Protein AF-A0A3D9IWQ9-F1 (afdb_monomer)

Sequence (108 aa):
MDTDTLLIEENPIFSEQVSFGDIIKVRQEEEVYYYIETLRKSELIRHSWLLSQEISDSAELVVIKDRINDIKGRTEQVFGGLLVINISLEHESEIVDEINKLIKKFDR

Secondary structure (DSSP, 8-state):
--EEEEE--S--SS-SS--TT-EEEEEEETTEEEEEEEEE--SEEEEEEE--HHHHT-HHHHHHHHHHHHTT-EEEEETTTEEEEEEEGGGHHHHHHHHHHHHHHH--

Organism: NCBI:txid1294267

Foldseek 3Di:
DDKDKDAACDADPPDPQAGHGWIFIWDDDPNDTHTDHTPGHDQWDKDKDFADLPLLPDPLVVVLQVVCVVQVKDWDDPPSGIIMITHHPVCVVVSVVSSVVSRVVVVD

pLDDT: mean 92.92, std 6.6, range [58.66, 97.88]

Structure (mmCIF, N/CA/C/O backbone):
data_AF-A0A3D9IWQ9-F1
#
_entry.id   AF-A0A3D9IWQ9-F1
#
loop_
_atom_site.group_PDB
_atom_site.id
_atom_site.type_symbol
_atom_site.label_atom_id
_atom_site.label_alt_id
_atom_site.label_comp_id
_atom_site.label_asym_id
_atom_site.label_entity_id
_atom_site.label_seq_id
_atom_site.pdbx_PDB_ins_code
_atom_site.Cartn_x
_atom_site.Cartn_y
_atom_site.Cartn_z
_atom_site.occupancy
_atom_site.B_iso_or_equiv
_atom_site.auth_seq_id
_atom_site.auth_comp_id
_atom_site.auth_asym_id
_atom_site.auth_atom_id
_atom_site.pdbx_PDB_model_num
ATOM 1 N N . MET A 1 1 ? -25.680 1.621 21.882 1.00 59.75 1 MET A N 1
ATOM 2 C CA . MET A 1 1 ? -24.777 1.968 20.770 1.00 59.75 1 MET A CA 1
ATOM 3 C C . MET A 1 1 ? -23.584 1.071 20.938 1.00 59.75 1 MET A C 1
ATOM 5 O O . MET A 1 1 ? -22.918 1.183 21.964 1.00 59.75 1 MET A O 1
ATOM 9 N N . ASP A 1 2 ? -23.385 0.168 19.990 1.00 76.50 2 ASP A N 1
ATOM 10 C CA . ASP A 1 2 ? -22.368 -0.867 20.103 1.00 76.50 2 ASP A CA 1
ATOM 11 C C . ASP A 1 2 ? -21.108 -0.406 19.372 1.00 76.50 2 ASP A C 1
ATOM 13 O O . ASP A 1 2 ? -21.168 0.226 18.311 1.00 76.50 2 ASP A O 1
ATOM 17 N N . THR A 1 3 ? -19.961 -0.634 20.005 1.00 87.31 3 THR A N 1
ATOM 18 C CA . THR A 1 3 ? -18.658 -0.369 19.399 1.00 87.31 3 THR A CA 1
ATOM 19 C C . THR A 1 3 ? -18.090 -1.668 18.879 1.00 87.31 3 THR A C 1
ATOM 21 O O . THR A 1 3 ? -18.087 -2.653 19.616 1.00 87.31 3 THR A O 1
ATOM 24 N N . ASP A 1 4 ? -17.554 -1.636 17.668 1.00 92.88 4 ASP A N 1
ATOM 25 C CA . ASP A 1 4 ? -16.927 -2.789 17.035 1.00 92.88 4 ASP A CA 1
ATOM 26 C C . ASP A 1 4 ? -15.469 -2.486 16.667 1.00 92.88 4 ASP A C 1
ATOM 28 O O . ASP A 1 4 ? -15.026 -1.331 16.686 1.00 92.88 4 ASP A O 1
ATOM 32 N N . THR A 1 5 ? -14.711 -3.537 16.374 1.00 95.94 5 THR A N 1
ATOM 33 C CA . THR A 1 5 ? -13.318 -3.479 15.939 1.00 95.94 5 THR A CA 1
ATOM 34 C C . THR A 1 5 ? -13.205 -4.029 14.526 1.00 95.94 5 THR A C 1
ATOM 36 O O . THR A 1 5 ? -13.487 -5.200 14.293 1.00 95.94 5 THR A O 1
ATOM 39 N N .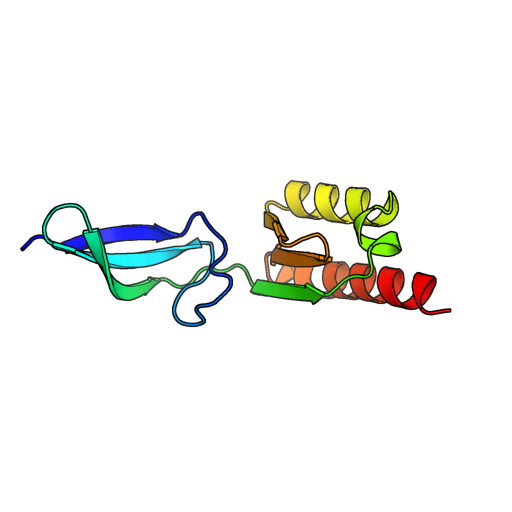 LEU A 1 6 ? -12.753 -3.195 13.590 1.00 95.81 6 LEU A N 1
ATOM 40 C CA . LEU A 1 6 ? -12.642 -3.545 12.174 1.00 95.81 6 LEU A CA 1
ATOM 41 C C . LEU A 1 6 ? -11.191 -3.467 11.694 1.00 95.81 6 LEU A C 1
ATOM 43 O O . LEU A 1 6 ? -10.418 -2.627 12.160 1.00 95.81 6 LEU A O 1
ATOM 47 N N . LEU A 1 7 ? -10.838 -4.334 10.744 1.00 95.81 7 LEU A N 1
ATOM 48 C CA . LEU A 1 7 ? -9.600 -4.254 9.968 1.00 95.81 7 LEU A CA 1
ATOM 49 C C . LEU A 1 7 ? -9.866 -3.433 8.703 1.00 95.81 7 LEU A C 1
ATOM 51 O O . LEU A 1 7 ? -10.828 -3.701 7.988 1.00 95.81 7 LEU A O 1
ATOM 55 N N . ILE A 1 8 ? -9.011 -2.458 8.406 1.00 94.81 8 ILE A N 1
ATOM 56 C CA . ILE A 1 8 ? -9.072 -1.735 7.134 1.00 94.81 8 ILE A CA 1
ATOM 57 C C . ILE A 1 8 ? -8.468 -2.603 6.027 1.00 94.81 8 ILE A C 1
ATOM 59 O O . ILE A 1 8 ? -7.256 -2.811 5.984 1.00 94.81 8 ILE A O 1
ATOM 63 N N . GLU A 1 9 ? -9.315 -3.084 5.118 1.00 92.50 9 GLU A N 1
ATOM 64 C CA . GLU A 1 9 ? -8.921 -3.937 3.983 1.00 92.50 9 GLU A CA 1
ATOM 65 C C . GLU A 1 9 ? -8.788 -3.172 2.650 1.00 92.50 9 GLU A C 1
ATOM 67 O O . GLU A 1 9 ? -8.392 -3.746 1.635 1.00 92.50 9 GLU A O 1
ATOM 72 N N . GLU A 1 10 ? -9.066 -1.867 2.647 1.00 88.62 10 GLU A N 1
ATOM 73 C CA . GLU A 1 10 ? -8.971 -0.984 1.476 1.00 88.62 10 GLU A CA 1
ATOM 74 C C . GLU A 1 10 ? -7.863 0.063 1.648 1.00 88.62 10 GLU A C 1
ATOM 76 O O . GLU A 1 10 ? -7.397 0.295 2.764 1.00 88.62 10 GLU A O 1
ATOM 81 N N . ASN A 1 11 ? -7.440 0.723 0.562 1.00 88.94 11 ASN A N 1
ATOM 82 C CA . ASN A 1 11 ? -6.571 1.898 0.654 1.00 88.94 11 ASN A CA 1
ATOM 83 C C . ASN A 1 11 ? -7.390 3.182 0.775 1.00 88.94 11 ASN A C 1
ATOM 85 O O . ASN A 1 11 ? -8.020 3.605 -0.196 1.00 88.94 11 ASN A O 1
ATOM 89 N N . PRO A 1 12 ? -7.324 3.888 1.913 1.00 87.00 12 PRO A N 1
ATOM 90 C CA . PRO A 1 12 ? -7.986 5.174 2.047 1.00 87.00 12 PRO A CA 1
ATOM 91 C C . PRO A 1 12 ? -7.310 6.199 1.126 1.00 87.00 12 PRO A C 1
ATOM 93 O O . PRO A 1 12 ? -6.167 6.611 1.339 1.00 87.00 12 PRO A O 1
ATOM 96 N N . ILE A 1 13 ? -8.011 6.616 0.069 1.00 77.31 13 ILE A N 1
ATOM 97 C CA . ILE A 1 13 ? -7.443 7.541 -0.923 1.00 77.31 13 ILE A CA 1
ATOM 98 C C . ILE A 1 13 ? -7.419 8.985 -0.406 1.00 77.31 13 ILE A C 1
ATOM 100 O O . ILE A 1 13 ? -6.471 9.713 -0.680 1.00 77.31 13 ILE A O 1
ATOM 104 N N . PHE A 1 14 ? -8.424 9.381 0.382 1.00 77.56 14 P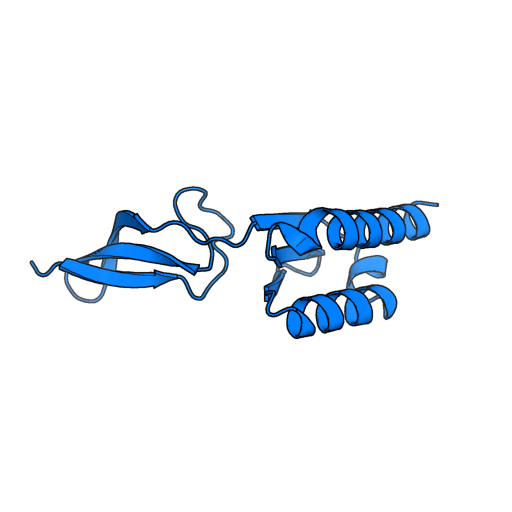HE A N 1
ATOM 105 C CA . PHE A 1 14 ? -8.630 10.770 0.821 1.00 77.56 14 PHE A CA 1
ATOM 106 C C . PHE A 1 14 ? -8.501 10.984 2.337 1.00 77.56 14 PHE A C 1
ATOM 108 O O . PHE A 1 14 ? -8.749 12.087 2.817 1.00 77.56 14 PHE A O 1
ATOM 115 N N . SER A 1 15 ? -8.153 9.945 3.101 1.00 79.06 15 SER A N 1
ATOM 116 C CA . SER A 1 15 ? -8.018 10.026 4.558 1.00 79.06 15 SER A CA 1
ATOM 117 C C . SER A 1 15 ? -6.608 9.655 4.989 1.00 79.06 15 SER A C 1
ATOM 119 O O . SER A 1 15 ? -6.082 8.626 4.576 1.00 79.06 15 SER A O 1
ATOM 121 N N . GLU A 1 16 ? -6.026 10.484 5.852 1.00 78.56 16 GLU A N 1
ATOM 122 C CA . GLU A 1 16 ? -4.745 10.217 6.519 1.00 78.56 16 GLU A CA 1
ATOM 123 C C . GLU A 1 16 ? -4.931 9.597 7.914 1.00 78.56 16 GLU A C 1
ATOM 125 O O . GLU A 1 16 ? -3.966 9.218 8.573 1.00 78.56 16 GLU A O 1
ATOM 130 N N . GLN A 1 17 ? -6.173 9.499 8.400 1.00 84.88 17 GLN A N 1
ATOM 131 C CA . GLN A 1 17 ? -6.453 9.014 9.756 1.00 84.88 17 GLN A CA 1
ATOM 132 C C . GLN A 1 17 ? -6.248 7.500 9.882 1.00 84.88 17 GLN A C 1
ATOM 134 O O . GLN A 1 17 ? -5.886 7.002 10.951 1.00 84.88 17 GLN A O 1
ATOM 139 N N . VAL A 1 18 ? -6.459 6.782 8.781 1.00 91.56 18 VAL A N 1
ATOM 140 C CA . VAL A 1 18 ? -6.440 5.324 8.697 1.00 91.56 18 VAL A CA 1
ATOM 141 C C . VAL A 1 18 ? -5.638 4.881 7.480 1.00 91.56 18 VAL A C 1
ATOM 143 O O . VAL A 1 18 ? -5.611 5.574 6.463 1.00 91.56 18 VAL A O 1
ATOM 146 N N . SER A 1 19 ? -5.012 3.717 7.592 1.00 92.19 19 SER A N 1
ATOM 147 C CA . SER A 1 19 ? -4.228 3.078 6.536 1.00 92.19 19 SER A CA 1
ATOM 148 C C . SER A 1 19 ? -4.660 1.627 6.344 1.00 92.19 19 SER A C 1
ATOM 150 O O . SER A 1 19 ? -5.246 1.017 7.238 1.00 92.19 19 SER A O 1
ATOM 152 N N . PHE A 1 20 ? -4.336 1.057 5.184 1.00 93.44 20 PHE A N 1
ATOM 153 C CA . PHE A 1 20 ? -4.518 -0.370 4.931 1.00 93.44 20 PHE A CA 1
ATOM 154 C C . PHE A 1 20 ? -3.811 -1.216 6.003 1.00 93.44 20 PHE A C 1
ATOM 156 O O . PHE A 1 20 ? -2.625 -1.022 6.284 1.00 93.44 20 PHE A O 1
ATOM 163 N N . GLY A 1 21 ? -4.538 -2.167 6.591 1.00 94.19 21 GLY A N 1
ATOM 164 C CA . GLY A 1 21 ? -4.055 -3.034 7.666 1.00 94.19 21 GLY A CA 1
ATOM 165 C C . GLY A 1 21 ? -4.198 -2.458 9.080 1.00 94.19 21 GLY A C 1
ATOM 166 O O . GLY A 1 21 ? -3.882 -3.157 10.047 1.00 94.19 21 GLY A O 1
ATOM 167 N N . ASP A 1 22 ? -4.683 -1.220 9.232 1.00 95.75 22 ASP A N 1
ATOM 168 C CA . ASP A 1 22 ? -5.005 -0.665 10.548 1.00 95.75 22 ASP A CA 1
ATOM 169 C C . ASP A 1 22 ? -6.170 -1.434 11.186 1.00 95.75 22 ASP A C 1
ATOM 171 O O . ASP A 1 22 ? -7.150 -1.783 10.524 1.00 95.75 22 ASP A O 1
ATOM 175 N N . ILE A 1 23 ? -6.092 -1.642 12.501 1.00 97.06 23 ILE A N 1
ATOM 176 C CA . ILE A 1 23 ? -7.236 -2.060 13.312 1.00 97.06 23 ILE A CA 1
ATOM 177 C C . ILE A 1 23 ? -7.844 -0.813 13.939 1.00 97.06 23 ILE A C 1
ATOM 179 O O . ILE A 1 23 ? -7.179 -0.110 14.708 1.00 97.06 23 ILE A O 1
ATOM 183 N N . ILE A 1 24 ? -9.114 -0.559 13.643 1.00 96.75 24 ILE A N 1
ATOM 184 C CA . ILE A 1 24 ? -9.838 0.629 14.086 1.00 96.75 24 ILE A CA 1
ATOM 185 C C . ILE A 1 24 ? -11.022 0.263 14.968 1.00 96.75 24 ILE A C 1
ATOM 187 O O . ILE A 1 24 ? -11.633 -0.795 14.827 1.00 96.75 24 ILE A O 1
ATOM 191 N N . LYS A 1 25 ? -11.363 1.181 15.865 1.00 97.31 25 LYS A N 1
ATOM 192 C CA . LYS A 1 25 ? -12.608 1.141 16.616 1.00 97.31 25 LYS A CA 1
ATOM 193 C C . LYS A 1 25 ? -13.644 1.986 15.899 1.00 97.31 25 LYS A C 1
ATOM 195 O O . LYS A 1 25 ? -13.380 3.141 15.553 1.00 97.31 25 LYS A O 1
ATOM 200 N N . VAL A 1 26 ? -14.833 1.427 15.737 1.00 96.00 26 VAL A N 1
ATOM 201 C CA . VAL A 1 26 ? -15.970 2.105 15.118 1.00 96.00 26 VAL A CA 1
ATOM 202 C C . VAL A 1 26 ? -17.178 2.095 16.039 1.00 96.00 26 VAL A C 1
ATOM 204 O O . VAL A 1 26 ? -17.311 1.239 16.915 1.00 96.00 26 VAL A O 1
ATOM 207 N N . ARG A 1 27 ? -18.068 3.063 15.841 1.00 96.06 27 ARG A N 1
ATOM 208 C CA . ARG A 1 27 ? -19.413 3.075 16.413 1.00 96.06 27 ARG A CA 1
ATOM 209 C C . ARG A 1 27 ? -20.411 2.841 15.295 1.00 96.06 27 ARG A C 1
ATOM 211 O O . ARG A 1 27 ? -20.368 3.559 14.300 1.00 96.06 27 ARG A O 1
ATOM 218 N N . GLN A 1 28 ? -21.315 1.889 15.478 1.00 95.25 28 GLN A N 1
ATOM 219 C CA . GLN A 1 28 ? -22.422 1.707 14.551 1.00 95.25 28 GLN A CA 1
ATOM 220 C C . GLN A 1 28 ? -23.604 2.594 14.951 1.00 95.25 28 GLN A C 1
ATOM 222 O O . GLN A 1 28 ? -24.047 2.577 16.105 1.00 95.25 28 GLN A O 1
ATOM 227 N N . GLU A 1 29 ? -24.125 3.351 13.991 1.00 95.19 29 GLU A N 1
ATOM 228 C CA . GLU A 1 29 ? -25.427 4.007 14.078 1.00 95.19 29 GLU A CA 1
ATOM 229 C C . GLU A 1 29 ? -26.241 3.596 12.853 1.00 95.19 29 GLU A C 1
ATOM 231 O O . GLU A 1 29 ? -25.828 3.834 11.720 1.00 95.19 29 GLU A O 1
ATOM 236 N N . GLU A 1 30 ? -27.375 2.934 13.091 1.00 90.69 30 GLU A N 1
ATOM 237 C CA . GLU A 1 30 ? -28.175 2.302 12.034 1.00 90.69 30 GLU A CA 1
ATOM 238 C C . GLU A 1 30 ? -27.318 1.344 11.176 1.00 90.69 30 GLU A C 1
ATOM 240 O O . GLU A 1 30 ? -26.767 0.373 11.701 1.00 90.69 30 GLU A O 1
ATOM 245 N N . GLU A 1 31 ? -27.188 1.607 9.875 1.00 92.38 31 GLU A N 1
ATOM 246 C CA . GLU A 1 31 ? -26.406 0.809 8.918 1.00 92.38 31 GLU A CA 1
ATOM 247 C C . GLU A 1 31 ? -25.030 1.429 8.602 1.00 92.38 31 GLU A C 1
ATOM 249 O O . GLU A 1 31 ? -24.344 0.991 7.680 1.00 92.38 31 GLU A O 1
ATOM 254 N N . VAL A 1 32 ? -24.609 2.453 9.355 1.00 94.00 32 VAL A N 1
ATOM 255 C CA . VAL A 1 32 ? -23.370 3.201 9.101 1.00 94.00 32 VAL A CA 1
ATOM 256 C C . VAL A 1 32 ? -22.381 3.030 10.252 1.00 94.00 32 VAL A C 1
ATOM 258 O O . VAL A 1 32 ? -22.719 3.182 11.428 1.00 94.00 32 VAL A O 1
ATOM 261 N N . TYR A 1 33 ? -21.123 2.756 9.904 1.00 93.00 33 TYR A N 1
ATOM 262 C CA . TYR A 1 33 ? -20.011 2.713 10.849 1.00 93.00 33 TYR A CA 1
ATOM 263 C C . TYR A 1 33 ? -19.242 4.034 10.844 1.00 93.00 33 TYR A C 1
ATOM 265 O O . TYR A 1 33 ? -18.744 4.484 9.813 1.00 93.00 33 TYR A O 1
ATOM 273 N N . TYR A 1 34 ? -19.101 4.631 12.022 1.00 93.69 34 TYR A N 1
ATOM 274 C CA . TYR A 1 34 ? -18.352 5.861 12.243 1.00 93.69 34 TYR A CA 1
ATOM 275 C C . TYR A 1 34 ? -17.016 5.546 12.906 1.00 93.69 34 TYR A C 1
ATOM 277 O O . TYR A 1 34 ? -16.972 4.899 13.953 1.00 93.69 34 TYR A O 1
ATOM 285 N N . TYR A 1 35 ? -15.926 6.033 12.315 1.00 94.19 35 TYR A N 1
ATOM 286 C CA . TYR A 1 35 ? -14.593 5.956 12.906 1.00 94.19 35 TYR A CA 1
ATOM 287 C C . TYR A 1 35 ? -14.554 6.647 14.279 1.00 94.19 35 TYR A C 1
ATO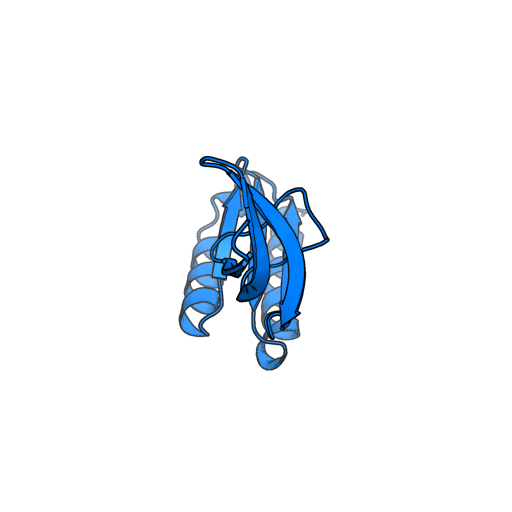M 289 O O . TYR A 1 35 ? -15.039 7.770 14.426 1.00 94.19 35 TYR A O 1
ATOM 297 N N . ILE A 1 36 ? -13.956 5.982 15.272 1.00 95.44 36 ILE A N 1
ATOM 298 C CA . ILE A 1 36 ? -13.657 6.565 16.587 1.00 95.44 36 ILE A CA 1
ATOM 299 C C . ILE A 1 36 ? -12.153 6.804 16.720 1.00 95.44 36 ILE A C 1
ATOM 301 O O . ILE A 1 36 ? -11.720 7.933 16.941 1.00 95.44 36 ILE A O 1
ATOM 305 N N . GLU A 1 37 ? -11.359 5.738 16.621 1.00 95.81 37 GLU A N 1
ATOM 306 C CA . GLU A 1 37 ? -9.910 5.782 16.825 1.00 95.81 37 GLU A CA 1
ATOM 307 C C . GLU A 1 37 ? -9.208 4.596 16.152 1.00 95.81 37 GLU A C 1
ATOM 309 O O . GLU A 1 37 ? -9.822 3.566 15.863 1.00 95.81 37 GLU A O 1
ATOM 314 N N . THR A 1 38 ? -7.899 4.724 15.937 1.00 96.44 38 THR A N 1
ATOM 315 C CA . THR A 1 38 ? -7.049 3.614 15.497 1.00 96.44 38 THR A CA 1
ATOM 316 C C . THR A 1 38 ? -6.489 2.897 16.721 1.00 96.44 38 THR A C 1
ATOM 318 O O . THR A 1 38 ? -5.730 3.487 17.484 1.00 96.44 38 THR A O 1
ATOM 321 N N . LEU A 1 39 ? -6.837 1.622 16.892 1.00 96.88 39 LEU A N 1
ATOM 322 C CA . LEU A 1 39 ? -6.363 0.790 18.000 1.00 96.88 39 LEU A CA 1
ATOM 323 C C . LEU A 1 39 ? -4.963 0.227 17.735 1.00 96.88 39 LEU A C 1
ATOM 325 O O . LEU A 1 39 ? -4.167 0.081 18.661 1.00 96.88 39 LEU A O 1
ATOM 329 N N . ARG A 1 40 ? -4.657 -0.100 16.473 1.00 96.69 40 ARG A N 1
ATOM 330 C CA . ARG A 1 40 ? -3.337 -0.587 16.054 1.00 96.69 40 ARG A CA 1
ATOM 331 C C . ARG A 1 40 ? -3.031 -0.135 14.634 1.00 96.69 40 ARG A C 1
ATOM 333 O O . ARG A 1 40 ? -3.830 -0.382 13.736 1.00 96.69 40 ARG A O 1
ATOM 340 N N . LYS A 1 41 ? -1.865 0.482 14.440 1.00 94.88 41 LYS A N 1
ATOM 341 C CA . LYS A 1 41 ? -1.362 0.833 13.110 1.00 94.88 41 LYS A CA 1
ATOM 342 C C . LYS A 1 41 ? -0.814 -0.398 12.391 1.00 94.88 41 LYS A C 1
ATOM 344 O O . LYS A 1 41 ? -0.252 -1.288 13.030 1.00 94.88 41 LYS A O 1
ATOM 349 N N . SER A 1 42 ? -1.000 -0.430 11.080 1.00 93.69 42 SER A N 1
ATOM 350 C CA . SER A 1 42 ? -0.358 -1.382 10.182 1.00 93.69 42 SER A CA 1
ATOM 351 C C . SER A 1 42 ? 1.165 -1.283 10.286 1.00 93.69 42 SER A C 1
ATOM 353 O O . SER A 1 42 ? 1.716 -0.197 10.466 1.00 93.69 42 SER A O 1
ATOM 355 N N . GLU A 1 43 ? 1.849 -2.417 10.148 1.00 93.44 43 GLU A N 1
ATOM 356 C CA . GLU A 1 43 ? 3.314 -2.465 10.016 1.00 93.44 43 GLU A CA 1
ATOM 357 C C . GLU A 1 43 ? 3.768 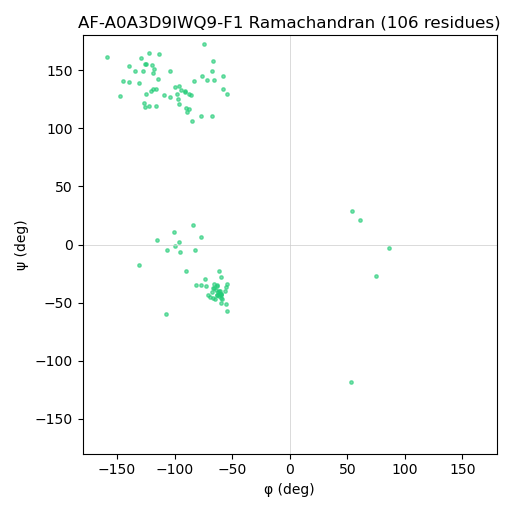-2.201 8.569 1.00 93.44 43 GLU A C 1
ATOM 359 O O . GLU A 1 43 ? 4.965 -2.116 8.292 1.00 93.44 43 GLU A O 1
ATOM 364 N N . LEU A 1 44 ? 2.815 -2.076 7.638 1.00 94.38 44 LEU A N 1
ATOM 365 C CA . LEU A 1 44 ? 3.087 -1.744 6.249 1.00 94.38 44 LEU A CA 1
ATOM 366 C C . LEU A 1 44 ? 3.226 -0.233 6.073 1.00 94.38 44 LEU A C 1
ATOM 368 O O . LEU A 1 44 ? 2.465 0.562 6.626 1.00 94.38 44 LEU A O 1
ATOM 372 N N . ILE A 1 45 ? 4.173 0.151 5.231 1.00 93.38 45 ILE A N 1
ATOM 373 C CA . ILE A 1 45 ? 4.432 1.525 4.835 1.00 93.38 45 ILE A CA 1
ATOM 374 C C . ILE A 1 45 ? 3.754 1.778 3.501 1.00 93.38 45 ILE A C 1
ATOM 376 O O . ILE A 1 45 ? 3.916 1.013 2.545 1.00 93.38 45 ILE A O 1
ATOM 380 N N . ARG A 1 46 ? 2.991 2.869 3.450 1.00 93.19 46 ARG A N 1
ATOM 381 C CA . ARG A 1 46 ? 2.268 3.299 2.262 1.00 93.19 46 ARG A CA 1
ATOM 382 C C . ARG A 1 46 ? 3.116 4.254 1.430 1.00 93.19 46 ARG A C 1
ATOM 384 O O . ARG A 1 46 ? 3.595 5.259 1.946 1.00 93.19 46 ARG A O 1
ATOM 391 N N . HIS A 1 47 ? 3.181 4.000 0.127 1.00 94.50 47 HIS A N 1
ATOM 392 C CA . HIS A 1 47 ? 3.696 4.943 -0.866 1.00 94.50 47 HIS A CA 1
ATOM 393 C C . HIS A 1 47 ? 2.675 5.178 -1.968 1.00 94.50 47 HIS A C 1
ATOM 395 O O . HIS A 1 47 ? 1.822 4.327 -2.235 1.00 94.50 47 HIS A O 1
ATOM 401 N N . SER A 1 48 ? 2.768 6.333 -2.622 1.00 93.69 48 SER A N 1
ATOM 402 C CA . SER A 1 48 ? 1.920 6.638 -3.766 1.00 93.69 48 SER A CA 1
ATOM 403 C C . SER A 1 48 ? 2.633 7.462 -4.824 1.00 93.69 48 SER A C 1
ATOM 405 O O . SER A 1 48 ? 3.337 8.415 -4.494 1.00 93.69 48 SER A O 1
ATOM 407 N N . TRP A 1 49 ? 2.365 7.146 -6.090 1.00 94.94 49 TRP A N 1
ATOM 408 C CA . TRP A 1 49 ? 2.859 7.888 -7.247 1.00 94.94 49 TRP A CA 1
ATOM 409 C C . TRP A 1 49 ? 1.716 8.195 -8.200 1.00 94.94 49 TRP A C 1
ATOM 411 O O . TRP A 1 49 ? 0.885 7.331 -8.478 1.00 94.94 49 TRP A O 1
ATOM 421 N N . LEU A 1 50 ? 1.714 9.410 -8.744 1.00 94.62 50 LEU A N 1
ATOM 422 C CA . LEU A 1 50 ? 0.937 9.718 -9.936 1.00 94.62 50 LEU A CA 1
ATOM 423 C C . LEU A 1 50 ? 1.797 9.389 -11.157 1.00 94.62 50 LEU A C 1
ATOM 425 O O . LEU A 1 50 ? 2.857 9.980 -11.350 1.00 94.62 50 LEU A O 1
ATOM 429 N N . LEU A 1 51 ? 1.349 8.424 -11.946 1.00 95.44 51 LEU A N 1
ATOM 430 C CA . LEU A 1 51 ? 2.050 7.897 -13.106 1.00 95.44 51 LEU A CA 1
ATOM 431 C C . LEU 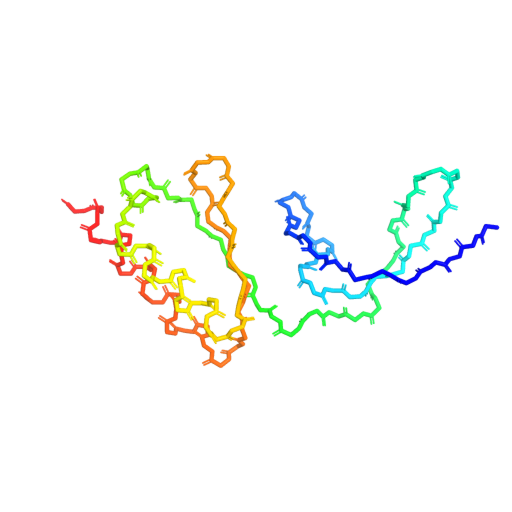A 1 51 ? 1.420 8.430 -14.395 1.00 95.44 51 LEU A C 1
ATOM 433 O O . LEU A 1 51 ? 0.213 8.681 -14.459 1.00 95.44 51 LEU A O 1
ATOM 437 N N . SER A 1 52 ? 2.244 8.587 -15.432 1.00 94.19 52 SER A N 1
ATOM 438 C CA . SER A 1 52 ? 1.741 8.780 -16.790 1.00 94.19 52 SER A CA 1
ATOM 439 C C . SER A 1 52 ? 1.045 7.506 -17.272 1.00 94.19 52 SER A C 1
ATOM 441 O O . SER A 1 52 ? 1.340 6.408 -16.797 1.00 94.19 52 SER A O 1
ATOM 443 N N . GLN A 1 53 ? 0.157 7.641 -18.258 1.00 93.12 53 GLN A N 1
ATOM 444 C CA . GLN A 1 53 ? -0.527 6.491 -18.851 1.00 93.12 53 GLN A CA 1
ATOM 445 C C . GLN A 1 53 ? 0.465 5.449 -19.399 1.00 93.12 53 GLN A C 1
ATOM 447 O O . GLN A 1 53 ? 0.286 4.253 -19.198 1.00 93.12 53 GLN A O 1
ATOM 452 N N . GLU A 1 54 ? 1.552 5.902 -20.025 1.00 94.00 54 GLU A N 1
ATOM 453 C CA . GLU A 1 54 ? 2.585 5.027 -20.591 1.00 94.00 54 GLU A CA 1
ATOM 454 C C . GLU A 1 54 ? 3.262 4.152 -19.527 1.00 94.00 54 GLU A C 1
ATOM 456 O O . GLU A 1 54 ? 3.462 2.958 -19.745 1.00 94.00 54 GLU A O 1
ATOM 461 N N . ILE A 1 55 ? 3.576 4.720 -18.357 1.00 96.12 55 ILE A N 1
ATOM 462 C CA . ILE A 1 55 ? 4.153 3.963 -17.237 1.00 96.12 55 ILE A CA 1
ATOM 463 C C . ILE A 1 55 ? 3.095 3.039 -16.627 1.00 96.12 55 ILE A C 1
ATOM 465 O O . ILE A 1 55 ? 3.380 1.876 -16.335 1.00 96.12 55 ILE A O 1
ATOM 469 N N . SER A 1 56 ? 1.878 3.549 -16.440 1.00 95.94 56 SER A N 1
ATOM 470 C CA . SER A 1 56 ? 0.735 2.819 -15.888 1.00 95.94 56 SER A CA 1
ATOM 471 C C . SER A 1 56 ? 0.406 1.536 -16.650 1.00 95.94 56 SER A C 1
ATOM 473 O O . SER A 1 56 ? 0.058 0.538 -16.016 1.00 95.94 56 SER A O 1
ATOM 475 N N . ASP A 1 57 ? 0.571 1.561 -17.971 1.00 94.00 57 ASP A N 1
ATOM 476 C CA . ASP A 1 57 ? 0.292 0.442 -18.874 1.00 94.00 57 ASP A CA 1
ATOM 477 C C . ASP A 1 57 ? 1.554 -0.390 -19.197 1.00 94.00 57 ASP A C 1
ATOM 479 O O . ASP A 1 57 ? 1.499 -1.343 -19.978 1.00 94.00 57 ASP A O 1
ATOM 483 N N . SER A 1 58 ? 2.708 -0.050 -18.607 1.00 95.56 58 SER A N 1
ATOM 484 C CA . SER A 1 58 ? 3.982 -0.716 -18.898 1.00 95.56 58 SER A CA 1
ATOM 485 C C . SER A 1 58 ? 4.061 -2.130 -18.316 1.00 95.56 58 SER A C 1
ATOM 487 O O . SER A 1 58 ? 3.647 -2.402 -17.185 1.00 95.56 58 SER A O 1
ATOM 489 N N . ALA A 1 59 ? 4.675 -3.041 -19.077 1.00 96.88 59 ALA A N 1
ATOM 490 C CA . ALA A 1 59 ? 4.945 -4.400 -18.616 1.00 96.88 59 ALA A CA 1
ATOM 491 C C . ALA A 1 59 ? 5.904 -4.406 -17.414 1.00 96.88 59 ALA A C 1
ATOM 493 O O . ALA A 1 59 ? 5.755 -5.218 -16.504 1.00 96.88 59 ALA A O 1
ATOM 494 N N . GLU A 1 60 ? 6.860 -3.475 -17.370 1.00 96.75 60 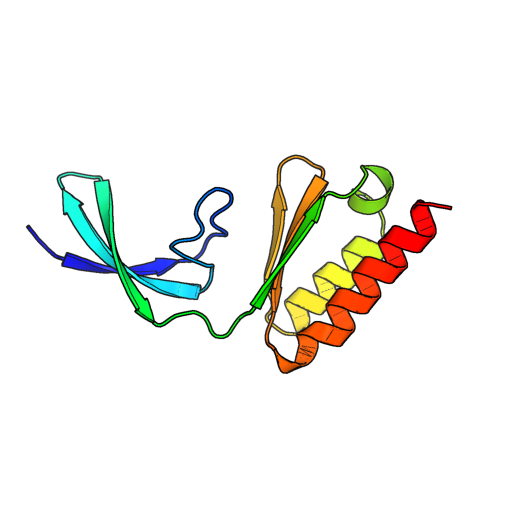GLU A N 1
ATOM 495 C CA . GLU A 1 60 ? 7.768 -3.316 -16.237 1.00 96.75 60 GLU A CA 1
ATOM 496 C C . GLU A 1 60 ? 7.029 -2.985 -14.934 1.00 96.75 60 GLU A C 1
ATOM 498 O O . GLU A 1 60 ? 7.371 -3.539 -13.889 1.00 96.75 60 GLU A O 1
ATOM 503 N N . LEU A 1 61 ? 5.989 -2.140 -14.978 1.00 96.81 61 LEU A N 1
ATOM 504 C CA . LEU A 1 61 ? 5.185 -1.858 -13.790 1.00 96.81 61 LEU A CA 1
ATOM 505 C C . LEU A 1 61 ? 4.410 -3.095 -13.317 1.00 96.81 61 LEU A C 1
ATOM 507 O O . LEU A 1 61 ? 4.288 -3.305 -12.111 1.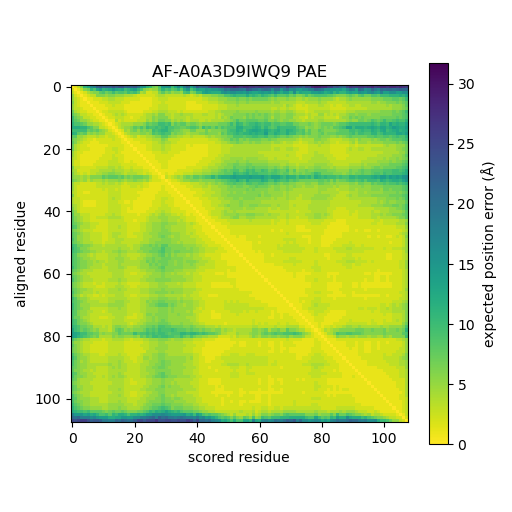00 96.81 61 LEU A O 1
ATOM 511 N N . VAL A 1 62 ? 3.898 -3.914 -14.242 1.00 97.00 62 VAL A N 1
ATOM 512 C CA . VAL A 1 62 ? 3.224 -5.180 -13.902 1.00 97.00 62 VAL A CA 1
ATOM 513 C C . VAL A 1 62 ? 4.175 -6.103 -13.139 1.00 97.00 62 VAL A C 1
ATOM 515 O O . VAL A 1 62 ? 3.821 -6.574 -12.065 1.00 97.00 62 VAL A O 1
ATOM 518 N N . VAL A 1 63 ? 5.415 -6.259 -13.614 1.00 97.88 63 VAL A N 1
ATOM 519 C CA . VAL A 1 63 ? 6.435 -7.081 -12.938 1.00 97.88 63 VAL A CA 1
ATOM 520 C C . VAL A 1 63 ? 6.734 -6.573 -11.524 1.00 97.88 63 VAL A C 1
ATOM 522 O O . VAL A 1 63 ? 6.832 -7.369 -10.591 1.00 97.88 63 VAL A O 1
ATOM 525 N N . ILE A 1 64 ? 6.846 -5.253 -11.338 1.00 97.69 64 ILE A N 1
ATOM 526 C CA . ILE A 1 64 ? 7.065 -4.673 -10.005 1.00 97.69 64 ILE A CA 1
ATOM 527 C C . ILE A 1 64 ? 5.867 -4.963 -9.088 1.00 97.69 64 ILE A C 1
ATOM 529 O O . ILE A 1 64 ? 6.065 -5.344 -7.934 1.00 97.69 64 ILE A O 1
ATOM 533 N N . LYS A 1 65 ? 4.629 -4.818 -9.582 1.00 97.56 65 LYS A N 1
ATOM 534 C CA . LYS A 1 65 ? 3.412 -5.110 -8.803 1.00 97.56 65 LYS A CA 1
ATOM 535 C C . LYS A 1 65 ? 3.318 -6.579 -8.402 1.00 97.56 65 LYS A C 1
ATOM 537 O O . LYS A 1 65 ? 3.000 -6.862 -7.249 1.00 97.56 65 LYS A O 1
ATOM 542 N N . ASP A 1 66 ? 3.625 -7.494 -9.315 1.00 97.38 66 ASP A N 1
ATOM 543 C CA . ASP A 1 66 ? 3.635 -8.932 -9.033 1.00 97.38 66 ASP A CA 1
ATOM 544 C C . ASP A 1 66 ? 4.641 -9.255 -7.927 1.00 97.38 66 ASP A C 1
ATOM 546 O O . ASP A 1 66 ? 4.290 -9.892 -6.934 1.00 97.38 66 ASP A O 1
ATOM 550 N N . ARG A 1 67 ? 5.850 -8.690 -8.014 1.00 97.00 67 ARG A N 1
ATOM 551 C CA . ARG A 1 67 ? 6.863 -8.855 -6.969 1.00 97.00 67 ARG A CA 1
ATOM 552 C C . ARG A 1 67 ? 6.416 -8.291 -5.620 1.00 97.00 67 ARG A C 1
ATOM 554 O O . ARG A 1 67 ? 6.680 -8.912 -4.596 1.00 97.00 67 ARG A O 1
ATOM 561 N N . ILE A 1 68 ? 5.734 -7.141 -5.601 1.00 97.19 68 ILE A N 1
ATOM 562 C CA . ILE A 1 68 ? 5.150 -6.578 -4.372 1.00 97.19 68 ILE A CA 1
ATOM 563 C C . ILE A 1 68 ? 4.142 -7.558 -3.757 1.00 97.19 68 ILE A C 1
ATOM 565 O O . ILE A 1 68 ? 4.151 -7.757 -2.544 1.00 97.19 68 ILE A O 1
ATOM 569 N N . ASN A 1 69 ? 3.293 -8.189 -4.569 1.00 95.19 69 ASN A N 1
ATOM 570 C CA . ASN A 1 69 ? 2.334 -9.177 -4.075 1.00 95.19 69 ASN A CA 1
ATOM 571 C C . ASN A 1 69 ? 3.037 -10.439 -3.533 1.00 95.19 69 ASN A C 1
ATOM 573 O O . ASN A 1 69 ? 2.619 -10.965 -2.500 1.00 95.19 69 ASN A O 1
ATOM 577 N N . ASP A 1 70 ? 4.129 -10.888 -4.163 1.00 96.44 70 ASP A N 1
ATOM 578 C CA . ASP A 1 70 ? 4.912 -12.053 -3.717 1.00 96.44 70 ASP A CA 1
ATOM 579 C C . ASP A 1 70 ? 5.543 -11.851 -2.329 1.00 96.44 70 ASP A C 1
ATOM 581 O O . ASP A 1 70 ? 5.583 -12.776 -1.514 1.00 96.44 70 ASP A O 1
ATOM 585 N N . ILE A 1 71 ? 5.970 -10.624 -2.015 1.00 95.25 71 ILE A N 1
ATOM 586 C CA . ILE A 1 71 ? 6.464 -10.241 -0.679 1.00 95.25 71 ILE A CA 1
ATOM 587 C C . ILE A 1 71 ? 5.333 -9.872 0.296 1.00 95.25 71 ILE A C 1
ATOM 589 O O . ILE A 1 71 ? 5.575 -9.250 1.328 1.00 95.25 71 ILE A O 1
ATOM 593 N N . LYS A 1 72 ? 4.085 -10.258 -0.011 1.00 93.19 72 LYS A N 1
ATOM 594 C CA . LYS A 1 72 ? 2.871 -9.970 0.779 1.00 93.19 72 LYS A CA 1
ATOM 595 C C . LYS A 1 72 ? 2.563 -8.480 0.948 1.00 93.19 72 LYS A C 1
ATOM 597 O O . LYS A 1 72 ? 1.835 -8.097 1.865 1.00 93.19 72 LYS A O 1
ATOM 602 N N . GLY A 1 73 ? 3.092 -7.641 0.066 1.00 93.88 73 GLY A N 1
ATOM 603 C CA . GLY A 1 73 ? 2.636 -6.272 -0.081 1.00 93.88 73 GLY A CA 1
ATOM 604 C C . GLY A 1 73 ? 1.286 -6.206 -0.792 1.00 93.88 73 GLY A C 1
ATOM 605 O O . GLY A 1 73 ? 0.753 -7.198 -1.292 1.00 93.88 73 GLY A O 1
ATOM 606 N N . ARG A 1 74 ? 0.721 -5.004 -0.841 1.00 94.81 74 ARG A N 1
ATOM 607 C CA . ARG A 1 74 ? -0.537 -4.721 -1.531 1.00 94.81 74 ARG A CA 1
ATOM 608 C C . ARG A 1 74 ? -0.327 -3.601 -2.527 1.00 94.81 74 ARG A C 1
ATOM 610 O O . ARG A 1 74 ? 0.156 -2.541 -2.144 1.00 94.81 74 ARG A O 1
ATOM 617 N N . THR A 1 75 ? -0.754 -3.803 -3.767 1.00 94.94 75 THR A N 1
ATOM 618 C CA . THR A 1 75 ? -0.786 -2.750 -4.789 1.00 94.94 75 THR A CA 1
ATOM 619 C C . THR A 1 75 ? -2.211 -2.425 -5.191 1.00 94.94 75 THR A C 1
ATOM 621 O O . THR A 1 75 ? -3.029 -3.328 -5.356 1.00 94.94 75 THR A O 1
ATOM 624 N N . GLU A 1 76 ? -2.481 -1.153 -5.432 1.00 93.56 76 GLU A N 1
ATOM 625 C CA . GLU A 1 76 ? -3.733 -0.678 -5.999 1.00 93.56 76 GLU A CA 1
ATOM 626 C C . GLU A 1 76 ? -3.447 0.433 -7.006 1.00 93.56 76 GLU A C 1
ATOM 628 O O . GLU A 1 76 ? -2.571 1.268 -6.789 1.00 93.56 76 GLU A O 1
ATOM 633 N N . GLN A 1 77 ? -4.170 0.439 -8.123 1.00 93.50 77 GLN A N 1
ATOM 634 C CA . GLN A 1 77 ? -4.116 1.532 -9.084 1.00 93.50 77 GLN A CA 1
ATOM 635 C C . GLN A 1 77 ? -5.514 2.096 -9.267 1.00 93.50 77 GLN A C 1
ATOM 637 O O . GLN A 1 77 ? -6.422 1.394 -9.711 1.00 93.50 77 GLN A O 1
ATOM 642 N N . VAL A 1 78 ? -5.669 3.373 -8.939 1.00 90.12 78 VAL A N 1
ATOM 643 C CA . VAL A 1 78 ? -6.941 4.091 -9.023 1.00 90.12 78 VAL A CA 1
ATOM 644 C C . VAL A 1 78 ? -6.822 5.272 -9.980 1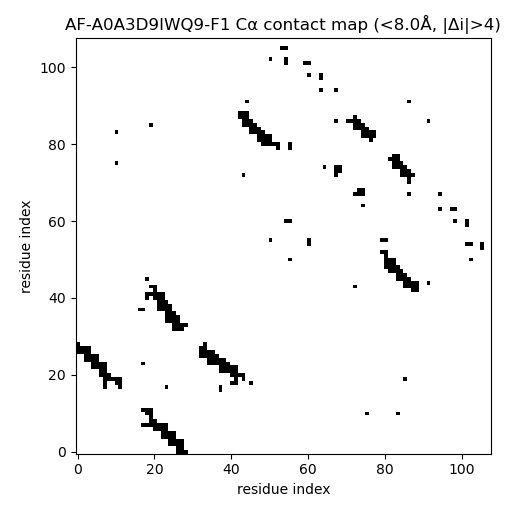.00 90.12 78 VAL A C 1
ATOM 646 O O . VAL A 1 78 ? -5.736 5.795 -10.232 1.00 90.12 78 VAL A O 1
ATOM 649 N N . PHE A 1 79 ? -7.954 5.682 -10.556 1.00 87.12 79 PHE A N 1
ATOM 650 C CA . PHE A 1 79 ? -8.043 6.815 -11.489 1.00 87.12 79 PHE A CA 1
ATOM 651 C C . PHE A 1 79 ? -7.083 6.741 -12.691 1.00 87.12 79 PHE A C 1
ATOM 653 O O . PHE A 1 79 ? -6.641 7.766 -13.203 1.00 87.12 79 PHE A O 1
ATOM 660 N N . GLY A 1 80 ? -6.724 5.534 -13.134 1.00 83.25 80 GLY A N 1
ATOM 661 C CA . GLY A 1 80 ? -5.849 5.303 -14.288 1.00 83.25 80 GLY A CA 1
ATOM 662 C C . GLY A 1 80 ? -4.361 5.585 -14.047 1.00 83.25 80 GLY A C 1
ATOM 663 O O . GLY A 1 80 ? -3.538 4.917 -14.657 1.00 83.25 80 GLY A O 1
ATOM 664 N N . GLY A 1 81 ? -3.996 6.480 -13.122 1.00 90.69 81 GLY A N 1
ATOM 665 C CA . GLY A 1 81 ? -2.603 6.904 -12.916 1.00 90.69 81 GLY A CA 1
ATOM 666 C C . GLY A 1 81 ? -2.097 6.888 -11.474 1.00 90.69 81 GLY A C 1
ATOM 667 O O . GLY A 1 81 ? -0.889 6.902 -11.273 1.00 90.69 81 GLY A O 1
ATOM 668 N N . LEU A 1 82 ? -2.960 6.850 -10.453 1.00 94.00 82 LEU A N 1
ATOM 669 C CA . LEU A 1 82 ? -2.498 6.842 -9.063 1.00 94.00 82 LEU A CA 1
ATOM 670 C C . LEU A 1 82 ? -2.182 5.409 -8.635 1.00 94.00 82 LEU A C 1
ATOM 672 O O . LEU A 1 82 ? -3.090 4.615 -8.395 1.00 94.00 82 LEU A O 1
ATOM 676 N N . LEU A 1 83 ? -0.896 5.092 -8.522 1.00 95.31 83 LEU A N 1
ATOM 677 C CA . LEU A 1 83 ? -0.418 3.866 -7.898 1.00 95.31 83 LEU A CA 1
ATOM 678 C C . LEU A 1 83 ? -0.310 4.080 -6.389 1.00 95.31 83 LEU A C 1
ATOM 680 O O . LEU A 1 83 ? 0.350 5.018 -5.950 1.00 95.31 83 LEU A O 1
ATOM 684 N N . VAL A 1 84 ? -0.899 3.181 -5.610 1.00 94.75 84 VAL A N 1
ATOM 685 C CA . VAL A 1 84 ? -0.717 3.070 -4.162 1.00 94.75 84 VAL A CA 1
ATOM 686 C C . VAL A 1 84 ? -0.130 1.700 -3.862 1.00 94.75 84 VAL A C 1
ATOM 688 O O . VAL A 1 84 ? -0.609 0.688 -4.375 1.00 94.75 84 VAL A O 1
ATOM 691 N N . ILE A 1 85 ? 0.898 1.656 -3.021 1.00 95.62 85 ILE A N 1
ATOM 692 C CA . ILE A 1 85 ? 1.457 0.399 -2.522 1.00 95.62 85 ILE A CA 1
ATOM 693 C C . ILE A 1 85 ? 1.532 0.429 -0.999 1.00 95.62 85 ILE A C 1
ATOM 695 O O . ILE A 1 85 ? 1.749 1.489 -0.418 1.00 95.62 85 ILE A O 1
ATOM 699 N N . ASN A 1 86 ? 1.398 -0.736 -0.371 1.00 95.62 86 ASN A N 1
ATOM 700 C CA . ASN A 1 86 ? 1.686 -0.958 1.043 1.00 95.62 86 ASN A CA 1
ATOM 701 C C . ASN A 1 86 ? 2.654 -2.127 1.144 1.00 95.62 86 ASN A C 1
ATOM 703 O O . ASN A 1 86 ? 2.346 -3.217 0.661 1.00 95.62 86 ASN A O 1
ATOM 707 N N . ILE A 1 87 ? 3.817 -1.898 1.741 1.00 96.56 87 ILE A N 1
ATOM 708 C CA . ILE A 1 87 ? 4.917 -2.868 1.798 1.00 96.56 87 ILE A CA 1
ATOM 709 C C . ILE A 1 87 ? 5.579 -2.844 3.169 1.00 96.56 87 ILE A C 1
ATOM 711 O O . ILE A 1 87 ? 5.534 -1.831 3.862 1.00 96.56 87 ILE A O 1
ATOM 715 N N . SER A 1 88 ? 6.189 -3.952 3.580 1.00 95.75 88 SER A N 1
ATOM 716 C CA . SER A 1 88 ? 6.969 -3.987 4.817 1.00 95.75 88 SER A CA 1
ATOM 717 C C . SER A 1 88 ? 8.228 -3.118 4.698 1.00 95.75 88 SER A C 1
ATOM 719 O O . SER A 1 88 ? 8.814 -2.975 3.622 1.00 95.75 88 SER A O 1
ATOM 721 N N . LEU A 1 89 ? 8.662 -2.551 5.828 1.00 95.12 89 LEU A N 1
ATOM 722 C CA . LEU A 1 89 ? 9.837 -1.670 5.913 1.00 95.12 89 LEU A CA 1
ATOM 723 C C . LEU A 1 89 ? 11.118 -2.313 5.349 1.00 95.12 89 LEU A C 1
ATOM 725 O O . LEU A 1 89 ? 11.946 -1.635 4.751 1.00 95.12 89 LEU A O 1
ATOM 729 N N . GLU A 1 90 ? 11.271 -3.627 5.503 1.00 96.94 90 GLU A N 1
ATOM 730 C CA . GLU A 1 90 ? 12.409 -4.400 4.981 1.00 96.94 90 GLU A CA 1
ATOM 731 C C . GLU A 1 90 ? 12.568 -4.327 3.450 1.00 96.94 90 GLU A C 1
ATOM 733 O O . GLU A 1 90 ? 13.691 -4.422 2.957 1.00 96.94 90 GLU A O 1
ATOM 738 N N . HIS A 1 91 ? 11.477 -4.125 2.701 1.00 96.19 91 HIS A N 1
ATOM 739 C CA . HIS A 1 91 ? 11.475 -4.078 1.234 1.00 96.19 91 HIS A CA 1
ATOM 740 C C . HIS A 1 91 ? 11.293 -2.662 0.672 1.00 96.19 91 HIS A C 1
ATOM 742 O O . HIS A 1 91 ? 11.367 -2.464 -0.543 1.00 96.19 91 HIS A O 1
ATOM 748 N N . GLU A 1 92 ? 11.071 -1.669 1.538 1.00 96.12 92 GLU A N 1
ATOM 749 C CA . GLU A 1 92 ? 10.699 -0.309 1.148 1.00 96.12 92 GLU A CA 1
ATOM 750 C C . GLU A 1 92 ? 11.679 0.308 0.147 1.00 96.12 92 GLU A C 1
ATOM 752 O O . GLU A 1 92 ? 11.291 0.693 -0.956 1.00 96.12 92 GLU A O 1
ATOM 757 N N . SER A 1 93 ? 12.960 0.369 0.517 1.00 96.94 93 SER A N 1
ATOM 758 C CA . SER A 1 93 ? 13.972 1.065 -0.280 1.00 96.94 93 SER A CA 1
ATOM 759 C C . SER A 1 93 ? 14.145 0.451 -1.669 1.00 96.94 93 SER A C 1
ATOM 761 O O . SER A 1 93 ? 14.273 1.188 -2.642 1.00 96.94 93 SER A O 1
ATOM 763 N N . GLU A 1 94 ? 14.140 -0.881 -1.779 1.00 97.00 94 GLU A N 1
ATOM 764 C CA . GLU A 1 94 ? 14.327 -1.576 -3.059 1.00 97.00 94 GLU A CA 1
ATOM 765 C C . GLU A 1 94 ? 13.174 -1.274 -4.023 1.00 97.00 94 GLU A C 1
ATOM 767 O O . GLU A 1 94 ? 13.394 -0.930 -5.186 1.00 97.00 94 GLU A O 1
ATOM 772 N N . ILE A 1 95 ? 11.939 -1.367 -3.527 1.00 97.50 95 ILE A N 1
ATOM 773 C CA . ILE A 1 95 ? 10.729 -1.177 -4.329 1.00 97.50 95 ILE A CA 1
ATOM 774 C C . ILE A 1 95 ? 10.581 0.286 -4.755 1.00 97.50 95 ILE A C 1
ATOM 776 O O . ILE A 1 95 ? 10.314 0.568 -5.925 1.00 97.50 95 ILE A O 1
ATOM 780 N N . VAL A 1 96 ? 10.799 1.221 -3.827 1.00 97.62 96 VAL A N 1
ATOM 781 C CA . VAL A 1 96 ? 10.756 2.663 -4.110 1.00 97.62 96 VAL A CA 1
ATOM 782 C C . VAL A 1 96 ? 11.796 3.034 -5.170 1.00 97.62 96 VAL A C 1
ATOM 784 O O . VAL A 1 96 ? 11.484 3.767 -6.113 1.00 97.62 96 VAL A O 1
ATOM 787 N N . ASP A 1 97 ? 13.017 2.507 -5.068 1.00 97.62 97 ASP A N 1
ATOM 788 C CA . ASP A 1 97 ? 14.069 2.770 -6.048 1.00 97.62 97 ASP A CA 1
ATOM 789 C C . ASP A 1 97 ? 13.729 2.225 -7.437 1.00 97.62 97 ASP A C 1
ATOM 791 O O . ASP A 1 97 ? 14.025 2.879 -8.440 1.00 97.62 97 ASP A O 1
ATOM 795 N N . GLU A 1 98 ? 13.111 1.049 -7.528 1.00 96.94 98 GLU A N 1
ATOM 796 C CA . GLU A 1 98 ? 12.687 0.485 -8.809 1.00 96.94 98 GLU A CA 1
ATOM 797 C C . GLU A 1 98 ? 11.585 1.290 -9.481 1.00 96.94 98 GLU A C 1
ATOM 799 O O . GLU A 1 98 ? 11.712 1.612 -10.665 1.00 96.94 98 GLU A O 1
ATOM 804 N N . ILE A 1 99 ? 10.555 1.686 -8.731 1.00 97.00 99 ILE A N 1
ATOM 805 C CA . ILE A 1 99 ? 9.479 2.529 -9.262 1.00 97.00 99 ILE A CA 1
ATOM 806 C C . ILE A 1 99 ? 10.054 3.875 -9.719 1.00 97.00 99 ILE A C 1
ATOM 808 O O . ILE A 1 99 ? 9.787 4.322 -10.833 1.00 97.00 99 ILE A O 1
ATOM 812 N N . ASN A 1 100 ? 10.929 4.494 -8.923 1.00 96.88 100 ASN A N 1
ATOM 813 C CA . ASN A 1 100 ? 11.561 5.761 -9.292 1.00 96.88 100 ASN A CA 1
ATOM 814 C C . ASN A 1 100 ? 12.489 5.635 -10.513 1.00 96.88 100 ASN A C 1
ATOM 816 O O . ASN A 1 100 ? 12.597 6.573 -11.306 1.00 96.88 100 ASN A O 1
ATOM 820 N N . LYS A 1 101 ? 13.177 4.499 -10.690 1.00 96.56 101 LYS A N 1
ATOM 821 C CA . LYS A 1 101 ? 13.970 4.221 -11.901 1.00 96.56 101 LYS A CA 1
ATOM 822 C C . LYS A 1 101 ? 13.079 4.043 -13.124 1.00 96.56 101 LYS A C 1
ATOM 824 O O . LYS A 1 101 ? 13.434 4.553 -14.185 1.00 96.56 101 LYS A O 1
ATOM 829 N N . LEU A 1 102 ? 11.947 3.355 -12.972 1.00 96.06 102 LEU A N 1
ATOM 830 C CA . LEU A 1 102 ? 10.958 3.201 -14.032 1.00 96.06 102 LEU A CA 1
ATOM 831 C C . LEU A 1 102 ? 10.431 4.570 -14.471 1.00 96.06 102 LEU A C 1
ATOM 833 O O . LEU A 1 102 ? 10.512 4.889 -15.650 1.00 96.06 102 LEU A O 1
ATOM 837 N N . ILE A 1 103 ? 10.009 5.416 -13.531 1.00 95.50 103 ILE A N 1
ATOM 838 C CA . ILE A 1 103 ? 9.529 6.775 -13.827 1.00 95.50 103 ILE A CA 1
ATOM 839 C C . ILE A 1 103 ? 10.589 7.571 -14.606 1.00 95.50 103 ILE A C 1
ATOM 841 O O . ILE A 1 103 ? 10.337 8.048 -15.710 1.00 95.50 103 ILE A O 1
ATOM 845 N N . LYS A 1 104 ? 11.833 7.597 -14.111 1.00 94.75 104 LYS A N 1
ATOM 846 C CA . LYS A 1 104 ? 12.950 8.298 -14.773 1.00 94.75 104 LYS A CA 1
ATOM 847 C C . LYS A 1 104 ? 13.298 7.771 -16.168 1.00 94.75 104 LYS A C 1
ATOM 849 O O . LYS A 1 104 ? 13.960 8.483 -16.921 1.00 94.75 104 LYS A O 1
ATOM 854 N N . LYS A 1 105 ? 12.958 6.520 -16.489 1.00 92.44 105 LYS A N 1
ATOM 855 C CA . LYS A 1 105 ? 13.189 5.929 -17.815 1.00 92.44 105 LYS A CA 1
ATOM 856 C C . LYS A 1 105 ? 12.221 6.502 -18.852 1.00 92.44 105 LYS A C 1
ATOM 858 O O . LYS A 1 105 ? 12.635 6.662 -19.992 1.00 92.44 105 LYS A O 1
ATOM 863 N N . PHE A 1 106 ? 10.981 6.785 -18.454 1.00 86.62 106 PHE A N 1
ATOM 864 C CA . PHE A 1 106 ? 9.921 7.295 -19.330 1.00 86.62 106 PHE A CA 1
ATOM 865 C C . PHE A 1 106 ? 9.882 8.830 -19.398 1.00 86.62 106 PHE A C 1
ATOM 867 O O . PHE A 1 106 ? 9.432 9.377 -20.395 1.00 86.62 106 PHE A O 1
ATOM 874 N N . ASP A 1 107 ? 10.422 9.529 -18.397 1.00 78.50 107 ASP A N 1
ATOM 875 C CA . ASP A 1 107 ? 10.555 10.998 -18.409 1.00 78.50 107 ASP A CA 1
ATOM 876 C C . ASP A 1 107 ? 11.715 11.522 -19.296 1.00 78.50 107 ASP A C 1
ATOM 878 O O . ASP A 1 107 ? 12.041 12.712 -19.257 1.00 78.50 107 ASP A O 1
ATOM 882 N N . ARG A 1 108 ? 12.391 10.649 -20.054 1.00 58.66 108 ARG A N 1
ATOM 883 C CA . ARG A 1 108 ? 13.513 10.980 -20.951 1.00 58.66 108 ARG A CA 1
ATOM 884 C C . ARG A 1 108 ? 13.112 10.862 -22.410 1.00 58.66 108 ARG A C 1
ATOM 886 O O . ARG A 1 108 ? 13.544 11.751 -23.176 1.00 58.66 108 ARG A O 1
#

Nearest PDB structures (foldseek):
  8xk9-assembly1_D  TM=6.638E-01  e=2.040E-01  Thermus aquaticus
  4cch-assembly1_A  TM=6.594E-01  e=2.170E-01  Thermus aquaticus
  3po4-assembly1_A  TM=6.571E-01  e=2.780E-01  Thermus aquaticus
  5oxj-assembly1_A  TM=6.653E-01  e=3.347E-01  Thermus aquaticus
  5w6k-assembly1_A  TM=6.637E-01  e=4.287E-01  Thermus aquaticus

Solvent-accessible surface area (backbone atoms only — not comparable to full-atom values): 6337 Å² total; per-residue (Å²): 128,58,72,49,79,46,73,36,88,55,76,57,87,90,46,89,87,56,49,49,57,16,32,30,34,28,38,49,56,93,96,44,75,41,85,73,49,74,79,40,81,38,80,46,47,76,49,75,47,82,44,54,64,70,55,60,72,29,69,69,50,51,55,53,48,52,53,38,44,73,73,72,22,48,74,48,76,46,92,78,24,39,39,37,39,32,31,48,70,92,50,41,68,63,54,53,50,49,54,54,51,53,53,60,63,73,78,106

Mean predicted aligned error: 4.23 Å

Radius of gyration: 16.36 Å; 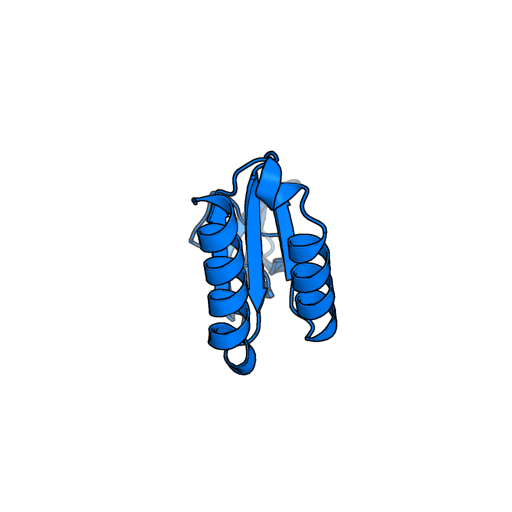Cα contacts (8 Å, |Δi|>4): 170; chains: 1; bounding box: 42×23×42 Å